Protein AF-A0A9E5NH93-F1 (afdb_monomer)

Foldseek 3Di:
DDDCLQDLVNLLVLLVVLLVLLVVLLVQCLVFPQCPDVVRVVVSVVSVVVNCVLSVQLVQLSVCVVVLDLVSLVSNLVSLVVLLVVLVCCVVPQPVPPTPPPNSVVSSVVSNVSSVSSNVSSVSNSVVHRPDD

Structure (mmCIF, N/CA/C/O backbone):
data_AF-A0A9E5NH93-F1
#
_entry.id   AF-A0A9E5NH93-F1
#
loop_
_atom_site.group_PDB
_atom_site.id
_atom_site.type_symbol
_atom_site.label_atom_id
_atom_site.label_alt_id
_atom_si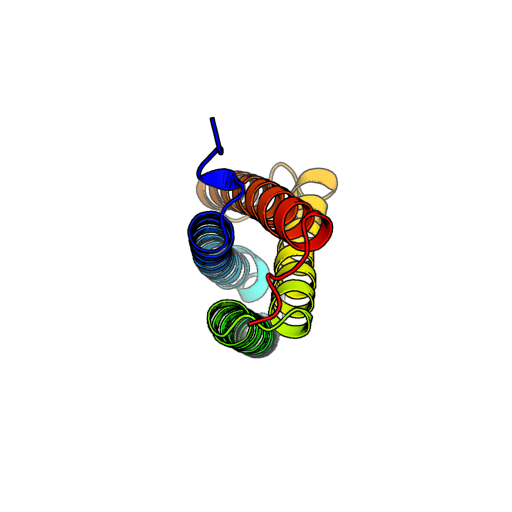te.label_comp_id
_atom_site.label_asym_id
_atom_site.label_entity_id
_atom_site.label_seq_id
_atom_site.pdbx_PDB_ins_code
_atom_site.Cartn_x
_atom_site.Cartn_y
_atom_site.Cartn_z
_atom_site.occupancy
_atom_site.B_iso_or_equiv
_atom_site.auth_seq_id
_atom_site.auth_comp_id
_atom_site.auth_asym_id
_atom_site.auth_atom_id
_atom_site.pdbx_PDB_model_num
ATOM 1 N N . MET A 1 1 ? -20.988 15.172 15.250 1.00 56.78 1 MET A N 1
ATOM 2 C CA . MET A 1 1 ? -21.315 14.083 14.298 1.00 56.78 1 MET A CA 1
ATOM 3 C C . MET A 1 1 ? -20.091 13.185 14.139 1.00 56.78 1 MET A C 1
ATOM 5 O O . MET A 1 1 ? -19.008 13.712 13.910 1.00 56.78 1 MET A O 1
ATOM 9 N N . ARG A 1 2 ? -20.198 11.860 14.329 1.00 67.44 2 ARG A N 1
ATOM 10 C CA . ARG A 1 2 ? -19.061 10.951 14.077 1.00 67.44 2 ARG A CA 1
ATOM 11 C C . ARG A 1 2 ? -18.882 10.808 12.563 1.00 67.44 2 ARG A C 1
ATOM 13 O O . ARG A 1 2 ? -19.756 10.271 11.899 1.00 67.44 2 ARG A O 1
ATOM 20 N N . LEU A 1 3 ? -17.760 11.288 12.030 1.00 83.44 3 LEU A N 1
ATOM 21 C CA . LEU A 1 3 ? -17.408 11.118 10.617 1.00 83.44 3 LEU A CA 1
ATOM 22 C C . LEU A 1 3 ? -17.222 9.623 10.312 1.00 83.44 3 LEU A C 1
ATOM 24 O O . LEU A 1 3 ? -16.455 8.957 11.013 1.00 83.44 3 LEU A O 1
ATOM 28 N N . TRP A 1 4 ? -17.873 9.100 9.269 1.00 89.31 4 TRP A N 1
ATOM 29 C CA . TRP A 1 4 ? -17.741 7.700 8.828 1.00 89.31 4 TRP A CA 1
ATOM 30 C C . TRP A 1 4 ? -16.275 7.286 8.609 1.00 89.31 4 TRP A C 1
ATOM 32 O O . TRP A 1 4 ? -15.872 6.204 9.036 1.00 89.31 4 TRP A O 1
ATOM 42 N N . PHE A 1 5 ? -15.451 8.208 8.098 1.00 83.88 5 PHE A N 1
ATOM 43 C CA . PHE A 1 5 ? -13.992 8.086 7.938 1.00 83.88 5 PHE A CA 1
ATOM 44 C C . PHE A 1 5 ? -13.231 7.685 9.204 1.00 83.88 5 PHE A C 1
ATOM 46 O O . PHE A 1 5 ? -12.115 7.185 9.140 1.00 83.88 5 PHE A O 1
ATOM 53 N N . SER A 1 6 ? -13.822 7.922 10.370 1.00 83.75 6 SER A N 1
ATOM 54 C CA . SER A 1 6 ? -13.206 7.644 11.663 1.00 83.75 6 SER A CA 1
ATOM 55 C C . SER A 1 6 ? -13.757 6.394 12.356 1.00 83.75 6 SER A C 1
ATOM 57 O O . SER A 1 6 ? -13.386 6.092 13.494 1.00 83.75 6 SER A O 1
ATOM 59 N N . SER A 1 7 ? -14.661 5.681 11.683 1.00 93.06 7 SER A N 1
ATOM 60 C CA . SER A 1 7 ? -15.174 4.381 12.105 1.00 93.06 7 SER A CA 1
ATOM 61 C C . SER A 1 7 ? -14.221 3.254 11.692 1.00 93.06 7 SER A C 1
ATOM 63 O O . SER A 1 7 ? -13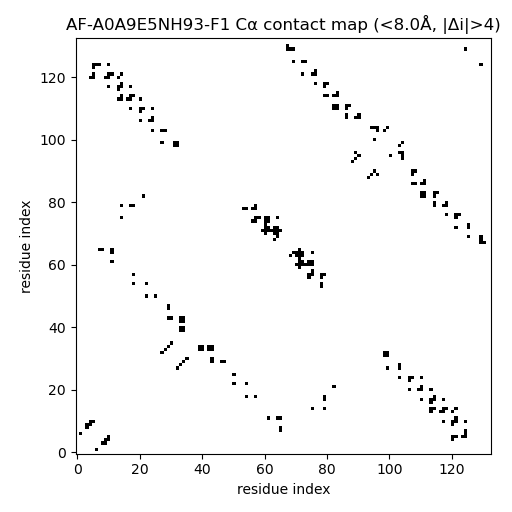.402 3.413 10.789 1.00 93.06 7 SER A O 1
ATOM 65 N N . LEU A 1 8 ? -14.340 2.090 12.341 1.00 92.50 8 LEU A N 1
ATOM 66 C CA . LEU A 1 8 ? -13.574 0.900 11.958 1.00 92.50 8 LEU A CA 1
ATOM 67 C C . LEU A 1 8 ? -13.903 0.460 10.523 1.00 92.50 8 LEU A C 1
ATOM 69 O O . LEU A 1 8 ? -12.996 0.183 9.749 1.00 92.50 8 LEU A O 1
ATOM 73 N N . GLN A 1 9 ? -15.190 0.447 10.168 1.00 94.69 9 GLN A N 1
ATOM 74 C CA . GLN A 1 9 ? -15.653 0.061 8.834 1.00 94.69 9 GLN A CA 1
ATOM 75 C C . GLN A 1 9 ? -15.115 1.005 7.756 1.00 94.69 9 GLN A C 1
ATOM 77 O O . GLN A 1 9 ? -14.646 0.535 6.727 1.00 94.69 9 GLN A O 1
ATOM 82 N N . GLY A 1 10 ? -15.112 2.318 8.015 1.00 94.62 10 GLY A N 1
ATOM 83 C CA . GLY A 1 10 ? -14.539 3.306 7.100 1.00 94.62 10 GLY A CA 1
ATOM 84 C C . GLY A 1 10 ? -13.034 3.124 6.902 1.00 94.62 10 GLY A C 1
ATOM 85 O O . GLY A 1 10 ? -12.565 3.114 5.769 1.00 94.62 10 GLY A O 1
ATOM 86 N N . ALA A 1 11 ? -12.281 2.904 7.986 1.00 94.88 11 ALA A N 1
ATOM 87 C CA . ALA A 1 11 ? -10.843 2.647 7.900 1.00 94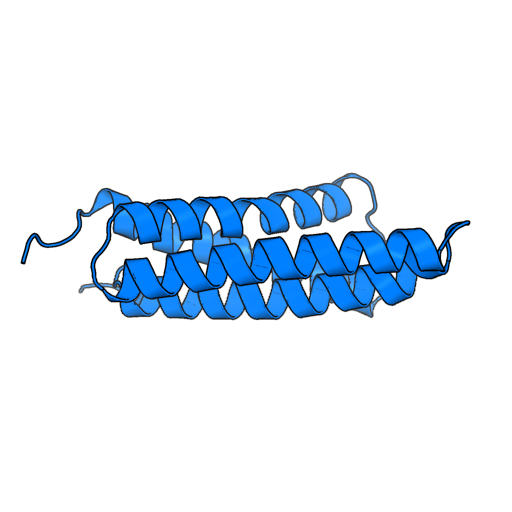.88 11 ALA A CA 1
ATOM 88 C C . ALA A 1 11 ? -10.524 1.361 7.116 1.00 94.88 11 ALA A C 1
ATOM 90 O O . ALA A 1 11 ? -9.632 1.370 6.271 1.00 94.88 11 ALA A O 1
ATOM 91 N N . ILE A 1 12 ? -11.276 0.279 7.352 1.00 95.62 12 ILE A N 1
ATOM 92 C CA . ILE A 1 12 ? -11.122 -0.980 6.609 1.00 95.62 12 ILE A CA 1
ATOM 93 C C . ILE A 1 12 ? -11.475 -0.775 5.135 1.00 95.62 12 ILE A C 1
ATOM 95 O O . ILE A 1 12 ? -10.682 -1.151 4.281 1.00 95.62 12 ILE A O 1
ATOM 99 N N . ALA A 1 13 ? -12.613 -0.146 4.827 1.00 97.00 13 ALA A N 1
ATOM 100 C CA . ALA A 1 13 ? -13.049 0.079 3.451 1.00 97.00 13 ALA A CA 1
ATOM 101 C C . ALA A 1 13 ? -12.016 0.883 2.649 1.00 97.00 13 ALA A C 1
ATOM 103 O O . ALA A 1 13 ? -11.623 0.467 1.565 1.00 97.00 13 ALA A O 1
ATOM 104 N N . LEU A 1 14 ? -11.509 1.986 3.208 1.00 97.06 14 LEU A N 1
ATOM 105 C CA . LEU A 1 14 ? -10.481 2.804 2.558 1.00 97.06 14 LEU A CA 1
ATOM 106 C C . LEU A 1 14 ? -9.166 2.042 2.374 1.00 97.06 14 LEU A C 1
ATOM 108 O O . LEU A 1 14 ? -8.522 2.176 1.338 1.00 97.06 14 LEU A O 1
ATOM 112 N N . SER A 1 15 ? -8.781 1.224 3.354 1.00 97.25 15 SER A N 1
ATOM 113 C CA . SER A 1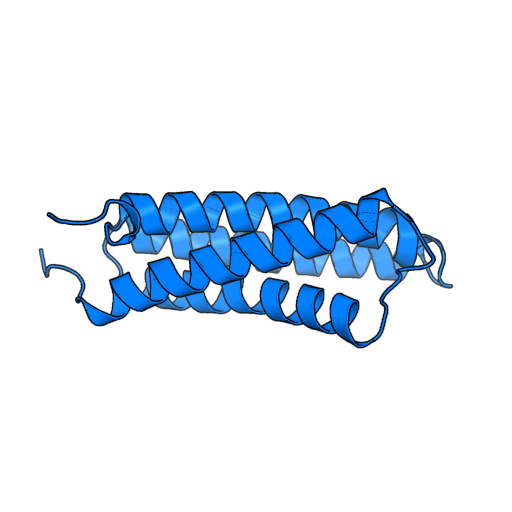 15 ? -7.575 0.401 3.265 1.00 97.25 15 SER A CA 1
ATOM 114 C C . SER A 1 15 ? -7.716 -0.724 2.230 1.00 97.25 15 SER A C 1
ATOM 116 O O . SER A 1 15 ? -6.767 -0.985 1.500 1.00 97.25 15 SER A O 1
ATOM 118 N N . VAL A 1 16 ? -8.905 -1.319 2.075 1.00 97.88 16 VAL A N 1
ATOM 119 C CA . VAL A 1 16 ? -9.203 -2.267 0.984 1.00 97.88 16 VAL A CA 1
ATOM 120 C C . VAL A 1 16 ? -9.122 -1.574 -0.377 1.00 97.88 16 VAL A C 1
ATOM 122 O O . VAL A 1 16 ? -8.502 -2.106 -1.292 1.00 97.88 16 VAL A O 1
ATOM 125 N N . THR A 1 17 ? -9.685 -0.372 -0.520 1.00 98.12 17 THR A N 1
ATOM 126 C CA . THR A 1 17 ? -9.584 0.396 -1.771 1.00 98.12 17 THR A CA 1
ATOM 127 C C . THR A 1 17 ? -8.128 0.737 -2.104 1.00 98.12 17 THR A C 1
ATOM 129 O O . THR A 1 17 ? -7.716 0.607 -3.256 1.00 98.12 17 THR A O 1
ATOM 132 N N . ALA A 1 18 ? -7.327 1.113 -1.102 1.00 98.12 18 ALA A N 1
ATOM 133 C CA . ALA A 1 18 ? -5.894 1.347 -1.270 1.00 98.12 18 ALA A CA 1
ATOM 134 C C . ALA A 1 18 ? -5.141 0.071 -1.683 1.00 98.12 18 ALA A C 1
ATOM 136 O O . ALA A 1 18 ? -4.323 0.126 -2.598 1.00 98.12 18 ALA A O 1
ATOM 137 N N . LEU A 1 19 ? -5.459 -1.079 -1.077 1.00 97.81 19 LEU A N 1
ATOM 138 C CA . LEU A 1 19 ? -4.894 -2.379 -1.450 1.00 97.81 19 LEU A CA 1
ATOM 139 C C . LEU A 1 19 ? -5.199 -2.728 -2.913 1.00 97.81 19 LEU A C 1
ATOM 141 O O . LEU A 1 19 ? -4.293 -3.106 -3.649 1.00 97.81 19 LEU A O 1
ATOM 145 N N . LEU A 1 20 ? -6.449 -2.572 -3.358 1.00 98.00 20 LEU A N 1
ATOM 146 C CA . LEU A 1 20 ? -6.831 -2.839 -4.751 1.00 98.00 20 LEU A CA 1
ATOM 147 C C . LEU A 1 20 ? -6.099 -1.914 -5.730 1.00 98.00 20 LEU A C 1
ATOM 149 O O . LEU A 1 20 ? -5.631 -2.366 -6.774 1.00 98.00 20 LEU A O 1
ATOM 153 N N . SER A 1 21 ? -5.951 -0.636 -5.373 1.00 98.06 21 SER A N 1
ATOM 154 C CA . SER A 1 21 ? -5.169 0.313 -6.168 1.00 98.06 21 SER A CA 1
ATOM 155 C C . SER A 1 21 ? -3.693 -0.077 -6.230 1.00 98.06 21 SER A C 1
ATOM 157 O O . SER A 1 21 ? -3.099 -0.024 -7.302 1.00 98.06 21 SER A O 1
ATOM 159 N N . PHE A 1 22 ? -3.108 -0.524 -5.114 1.00 97.56 22 PHE A N 1
ATOM 160 C CA . PHE A 1 22 ? -1.730 -1.015 -5.078 1.00 97.56 22 PHE A CA 1
ATOM 161 C C . PHE A 1 22 ? -1.532 -2.243 -5.970 1.00 97.56 22 PHE A C 1
ATOM 163 O O . PHE A 1 22 ? -0.554 -2.299 -6.707 1.00 97.56 22 PHE A O 1
ATOM 170 N N . VAL A 1 23 ? -2.466 -3.196 -5.952 1.00 97.00 23 VAL A N 1
ATOM 171 C CA . VAL A 1 23 ? -2.415 -4.362 -6.844 1.00 97.00 23 VAL A CA 1
ATOM 172 C C . VAL A 1 23 ? -2.426 -3.915 -8.309 1.00 97.00 23 VAL A C 1
ATOM 174 O O . VAL A 1 23 ? -1.595 -4.374 -9.088 1.00 97.00 23 VAL A O 1
ATOM 177 N N . ALA A 1 24 ? -3.302 -2.975 -8.681 1.00 96.62 24 ALA A N 1
ATOM 178 C CA . ALA A 1 24 ? -3.321 -2.415 -10.032 1.00 96.62 24 ALA A CA 1
ATOM 179 C C . ALA A 1 24 ? -1.997 -1.716 -10.392 1.00 96.62 24 ALA A C 1
ATOM 181 O O . ALA A 1 24 ? -1.459 -1.950 -11.471 1.00 96.62 24 ALA A O 1
ATOM 182 N N . TYR A 1 25 ? -1.449 -0.904 -9.484 1.00 96.00 25 TYR A N 1
ATOM 183 C CA . TYR A 1 25 ? -0.139 -0.268 -9.645 1.00 96.00 25 TYR A CA 1
ATOM 184 C C . TYR A 1 25 ? 0.970 -1.299 -9.886 1.00 96.00 25 TYR A C 1
ATOM 186 O O . TYR A 1 25 ? 1.688 -1.181 -10.875 1.00 96.00 25 TYR A O 1
ATOM 194 N N . ALA A 1 26 ? 1.063 -2.334 -9.050 1.00 95.44 26 ALA A N 1
ATOM 195 C CA . ALA A 1 26 ? 2.086 -3.367 -9.163 1.00 95.44 26 ALA A CA 1
ATOM 196 C C . ALA A 1 26 ? 2.010 -4.112 -10.505 1.00 95.44 26 ALA A C 1
ATOM 198 O O . ALA A 1 26 ? 3.025 -4.300 -11.166 1.00 95.44 26 ALA A O 1
ATOM 199 N N . PHE A 1 27 ? 0.805 -4.461 -10.973 1.00 94.44 27 PHE A N 1
ATOM 200 C CA . PHE A 1 27 ? 0.641 -5.066 -12.300 1.00 94.44 27 PHE A CA 1
ATOM 201 C C . PHE A 1 27 ? 1.154 -4.162 -13.427 1.00 94.44 27 PHE A C 1
ATOM 203 O O . PHE A 1 27 ? 1.788 -4.645 -14.367 1.00 94.44 27 PHE A O 1
ATOM 210 N N . LEU A 1 28 ? 0.893 -2.854 -13.347 1.00 94.31 28 LEU A N 1
ATOM 211 C CA . LEU A 1 28 ? 1.363 -1.910 -14.358 1.00 94.31 28 LEU A CA 1
ATOM 212 C C . LEU A 1 28 ? 2.878 -1.691 -14.279 1.00 94.31 28 LEU A C 1
ATOM 214 O O . LEU A 1 28 ? 3.509 -1.600 -15.326 1.00 94.31 28 LEU A O 1
ATOM 218 N N . VAL A 1 29 ? 3.473 -1.647 -13.084 1.00 92.81 29 VAL A N 1
ATOM 219 C CA . VAL A 1 29 ? 4.935 -1.572 -12.919 1.00 92.81 29 VAL A CA 1
ATOM 220 C C . VAL A 1 29 ? 5.603 -2.818 -13.489 1.00 92.81 29 VAL A C 1
ATOM 222 O O . VAL A 1 29 ? 6.528 -2.691 -14.291 1.00 92.81 29 VAL A O 1
ATOM 225 N N . SER A 1 30 ? 5.083 -4.006 -13.182 1.00 91.19 30 SER A N 1
ATOM 226 C CA . SER A 1 30 ? 5.589 -5.257 -13.745 1.00 91.19 30 SER A CA 1
ATOM 227 C C . SER A 1 30 ? 5.592 -5.223 -15.273 1.00 91.19 30 SER A C 1
ATOM 229 O O . SER A 1 30 ? 6.625 -5.426 -15.914 1.00 91.19 30 SER A O 1
ATOM 231 N N . ARG A 1 31 ? 4.445 -4.859 -15.860 1.00 90.31 31 ARG A N 1
ATOM 232 C CA . ARG A 1 31 ? 4.232 -4.858 -17.310 1.00 90.31 31 ARG A CA 1
ATOM 233 C C . ARG A 1 31 ? 5.012 -3.769 -18.044 1.00 90.31 31 ARG A C 1
ATOM 235 O O . ARG A 1 31 ? 5.544 -4.014 -19.124 1.00 90.31 31 ARG A O 1
ATOM 242 N N . TYR A 1 32 ? 5.012 -2.545 -17.527 1.00 90.44 32 TYR A N 1
ATOM 243 C CA . TYR A 1 32 ? 5.580 -1.400 -18.238 1.00 90.44 32 TYR A CA 1
ATOM 244 C C . TYR A 1 32 ? 7.030 -1.119 -17.861 1.00 90.44 32 TYR A C 1
ATOM 246 O O . TYR A 1 32 ? 7.748 -0.582 -18.693 1.00 90.44 32 TYR A O 1
ATOM 254 N N . VAL A 1 33 ? 7.478 -1.485 -16.661 1.00 87.38 33 VAL A N 1
ATOM 255 C CA . VAL A 1 33 ? 8.830 -1.173 -16.182 1.00 87.38 33 VAL A CA 1
ATOM 256 C C . VAL A 1 33 ? 9.685 -2.435 -16.130 1.00 87.38 33 VAL A C 1
ATOM 258 O O . VAL A 1 33 ? 10.696 -2.509 -16.824 1.00 87.38 33 VAL A O 1
ATOM 261 N N . LEU A 1 34 ? 9.292 -3.449 -15.354 1.00 86.94 34 LEU A N 1
ATOM 262 C CA . LEU A 1 34 ? 10.180 -4.587 -15.088 1.00 86.94 34 LEU A CA 1
ATOM 263 C C . LEU A 1 34 ? 10.372 -5.504 -16.292 1.00 86.94 34 LEU A C 1
ATOM 265 O O . LEU A 1 34 ? 11.501 -5.907 -16.555 1.00 86.94 34 LEU A O 1
ATOM 269 N N . GLU A 1 35 ? 9.322 -5.788 -17.064 1.00 86.06 35 GLU A N 1
ATOM 270 C CA . GLU A 1 35 ? 9.446 -6.586 -18.292 1.00 86.06 35 GLU A CA 1
ATOM 271 C C . GLU A 1 35 ? 10.371 -5.939 -19.338 1.00 86.06 35 GLU A C 1
ATOM 273 O O . GLU A 1 35 ? 10.935 -6.646 -20.173 1.00 86.06 35 GLU A O 1
ATOM 278 N N . GLN A 1 36 ? 10.557 -4.614 -19.291 1.00 82.25 36 GLN A N 1
ATOM 279 C CA . GLN A 1 36 ? 11.412 -3.883 -20.232 1.00 82.25 36 GLN A CA 1
ATOM 280 C C . GLN A 1 36 ? 12.888 -3.836 -19.808 1.00 82.25 36 GLN A C 1
ATOM 282 O O . GLN A 1 36 ? 13.761 -3.602 -20.644 1.00 82.25 36 GLN A O 1
ATOM 287 N N . LEU A 1 37 ? 13.189 -4.067 -18.528 1.00 79.56 37 LEU A N 1
ATOM 288 C CA . LEU A 1 37 ? 14.551 -4.054 -17.991 1.00 79.56 37 LEU A CA 1
ATOM 289 C C . LEU A 1 37 ? 15.161 -5.454 -18.086 1.00 79.56 37 LEU A C 1
ATOM 291 O O . LEU A 1 37 ? 14.545 -6.407 -17.653 1.00 79.56 37 LEU A O 1
ATOM 295 N N . THR A 1 38 ? 16.382 -5.644 -18.583 1.00 68.94 38 THR A N 1
ATOM 296 C CA . THR A 1 38 ? 17.072 -6.951 -18.480 1.00 68.94 38 THR A CA 1
ATOM 297 C C . THR A 1 38 ? 17.520 -7.213 -17.035 1.00 68.94 38 THR A C 1
ATOM 299 O O . THR A 1 38 ? 18.217 -6.351 -16.497 1.00 68.94 38 THR A O 1
ATOM 302 N N . PRO A 1 39 ? 17.217 -8.368 -16.393 1.00 71.19 39 PRO A N 1
ATOM 303 C CA . PRO A 1 39 ? 16.611 -9.610 -16.903 1.00 71.19 39 PRO A CA 1
ATOM 304 C C . PRO A 1 39 ? 15.092 -9.723 -16.612 1.00 71.19 39 PRO A C 1
ATOM 306 O O . PRO A 1 39 ? 14.669 -10.413 -15.681 1.00 71.19 39 PRO A O 1
ATOM 309 N N . GLY A 1 40 ? 14.255 -9.066 -17.414 1.00 79.31 40 GLY A N 1
ATOM 310 C CA . GLY A 1 40 ? 12.928 -8.583 -16.998 1.00 79.31 40 GLY A CA 1
ATOM 311 C C . GLY A 1 40 ? 11.949 -9.604 -16.454 1.00 79.31 40 GLY A C 1
ATOM 312 O O . GLY A 1 40 ? 11.251 -9.330 -15.482 1.00 79.31 40 GLY A O 1
ATOM 313 N N . MET A 1 41 ? 11.956 -10.825 -16.988 1.00 80.75 41 MET A N 1
ATOM 314 C CA . MET A 1 41 ? 11.057 -11.881 -16.517 1.00 80.75 41 MET A CA 1
ATOM 315 C C . MET A 1 41 ? 11.388 -12.352 -15.091 1.00 80.75 41 MET A C 1
ATOM 317 O O . MET A 1 41 ? 10.486 -12.668 -14.314 1.00 80.75 41 MET A O 1
ATOM 321 N N . VAL A 1 42 ? 12.674 -12.367 -14.719 1.00 85.94 42 VAL A N 1
ATOM 322 C CA . VAL A 1 42 ? 13.105 -12.729 -13.360 1.00 85.94 42 VAL A CA 1
ATOM 323 C C . VAL A 1 42 ? 12.706 -11.628 -12.381 1.00 85.94 42 VAL A C 1
ATOM 325 O O . VAL A 1 42 ? 12.150 -11.926 -11.326 1.00 85.94 42 VAL A O 1
ATOM 328 N N . ALA A 1 43 ? 12.921 -10.361 -12.753 1.00 84.94 43 ALA A N 1
ATOM 329 C CA . ALA A 1 43 ? 12.531 -9.215 -11.935 1.00 84.94 43 ALA A CA 1
ATOM 330 C C . ALA A 1 43 ? 11.010 -9.174 -11.697 1.00 84.94 43 ALA A C 1
ATOM 332 O O . ALA A 1 43 ? 10.582 -9.077 -10.548 1.00 84.94 43 ALA A O 1
ATOM 333 N N . ALA A 1 44 ? 10.204 -9.352 -12.749 1.00 84.56 44 ALA A N 1
ATOM 334 C CA . ALA A 1 44 ? 8.742 -9.410 -12.663 1.00 84.56 44 ALA A CA 1
ATOM 335 C C . ALA A 1 44 ? 8.240 -10.577 -11.788 1.00 84.56 44 ALA A C 1
ATOM 337 O O . ALA A 1 44 ? 7.298 -10.432 -11.003 1.00 84.56 44 ALA A O 1
ATOM 338 N N . SER A 1 45 ? 8.901 -11.738 -11.860 1.00 87.56 45 SER A N 1
ATOM 339 C CA . SER A 1 45 ? 8.553 -12.899 -11.028 1.00 87.56 45 SER A CA 1
ATOM 340 C C . SER A 1 45 ? 8.827 -12.640 -9.542 1.00 87.56 45 SER A C 1
ATOM 342 O O . SER A 1 45 ? 7.991 -12.947 -8.692 1.00 87.56 45 SER A O 1
ATOM 344 N N . VAL A 1 46 ? 9.981 -12.045 -9.220 1.00 90.94 46 VAL A N 1
ATOM 345 C CA . VAL A 1 46 ? 10.341 -11.681 -7.841 1.00 90.94 46 VAL A CA 1
ATOM 346 C C . VAL A 1 46 ? 9.400 -10.606 -7.299 1.00 90.94 46 VAL A C 1
ATOM 348 O O . VAL A 1 46 ? 8.908 -10.740 -6.180 1.00 90.94 46 VAL A O 1
ATOM 351 N N . GLU A 1 47 ? 9.095 -9.579 -8.094 1.00 91.44 47 GLU A N 1
ATOM 352 C CA . GLU A 1 47 ? 8.120 -8.547 -7.731 1.00 91.44 47 GLU A CA 1
ATOM 353 C C . GLU A 1 47 ? 6.757 -9.165 -7.411 1.00 91.44 47 GLU A C 1
ATOM 355 O O . GLU A 1 47 ? 6.183 -8.869 -6.366 1.00 91.44 47 GLU A O 1
ATOM 360 N N . THR A 1 48 ? 6.267 -10.080 -8.250 1.00 90.94 48 THR A N 1
ATOM 361 C CA . THR A 1 48 ? 4.979 -10.749 -8.028 1.00 90.94 48 THR A CA 1
ATOM 362 C C . THR A 1 48 ? 4.942 -11.458 -6.671 1.00 90.94 48 THR A C 1
ATOM 364 O O . THR A 1 48 ? 3.964 -11.327 -5.934 1.00 90.94 48 THR A O 1
ATOM 367 N N . LEU A 1 49 ? 6.014 -12.162 -6.289 1.00 94.69 49 LEU A N 1
ATOM 368 C CA . LEU A 1 49 ? 6.109 -12.811 -4.975 1.00 94.69 49 LEU A CA 1
ATOM 369 C C . LEU A 1 49 ? 6.074 -11.794 -3.825 1.00 94.69 49 LEU A C 1
ATOM 371 O O . LEU A 1 49 ? 5.388 -12.017 -2.825 1.00 94.69 49 LEU A O 1
ATOM 375 N N . VAL A 1 50 ? 6.771 -10.665 -3.976 1.00 94.00 50 VAL A N 1
ATOM 376 C CA . VAL A 1 50 ? 6.765 -9.572 -2.992 1.00 94.00 50 VAL A CA 1
ATOM 377 C C . VAL A 1 50 ? 5.369 -8.958 -2.869 1.00 94.00 50 VAL A C 1
ATOM 379 O O . VAL A 1 50 ? 4.875 -8.773 -1.757 1.00 94.00 50 VAL A O 1
ATOM 382 N N . VAL A 1 51 ? 4.693 -8.700 -3.988 1.00 94.31 51 VAL A N 1
ATOM 383 C CA . VAL A 1 51 ? 3.335 -8.142 -4.026 1.00 94.31 51 VAL A CA 1
ATOM 384 C C . VAL A 1 51 ? 2.342 -9.091 -3.363 1.00 94.31 51 VAL A C 1
ATOM 386 O O . VAL A 1 51 ? 1.536 -8.644 -2.550 1.00 94.31 51 VAL A O 1
ATOM 389 N N . VAL A 1 52 ? 2.428 -10.396 -3.634 1.00 96.25 52 VAL A N 1
ATOM 390 C CA . VAL A 1 52 ? 1.590 -11.414 -2.981 1.00 96.25 52 VAL A CA 1
ATOM 391 C C . VAL A 1 52 ? 1.837 -11.442 -1.472 1.00 96.25 52 VAL A C 1
ATOM 393 O O . VAL A 1 52 ? 0.877 -11.478 -0.701 1.00 96.25 52 VAL A O 1
ATOM 396 N N . ALA A 1 53 ? 3.095 -11.369 -1.029 1.00 96.38 53 ALA A N 1
ATOM 397 C CA . ALA A 1 53 ? 3.428 -11.327 0.393 1.00 96.38 53 ALA A CA 1
ATOM 398 C C . ALA A 1 53 ? 2.875 -10.064 1.080 1.00 96.38 53 ALA A C 1
ATOM 400 O O . ALA A 1 53 ? 2.266 -10.161 2.149 1.00 96.38 53 ALA A O 1
ATOM 401 N N . ILE A 1 54 ? 3.023 -8.892 0.451 1.00 95.88 54 ILE A N 1
ATOM 402 C CA . ILE A 1 54 ? 2.489 -7.619 0.955 1.00 95.88 54 ILE A CA 1
ATOM 403 C C . ILE A 1 54 ? 0.959 -7.664 0.998 1.00 95.88 54 ILE A C 1
ATOM 405 O O . ILE A 1 54 ? 0.372 -7.377 2.038 1.00 95.88 54 ILE A O 1
ATOM 409 N N . ALA A 1 55 ? 0.302 -8.065 -0.092 1.00 96.25 55 ALA A N 1
ATOM 410 C CA . ALA A 1 55 ? -1.154 -8.143 -0.173 1.00 96.25 55 ALA A CA 1
ATOM 411 C C . ALA A 1 55 ? -1.734 -9.157 0.827 1.00 96.25 55 ALA A C 1
ATOM 413 O O . ALA A 1 55 ? -2.745 -8.880 1.479 1.00 96.25 55 ALA A O 1
ATOM 414 N N . GLY A 1 56 ? -1.076 -10.306 1.003 1.00 97.19 56 GLY A N 1
ATOM 415 C CA . GLY A 1 56 ? -1.447 -11.318 1.990 1.00 97.19 56 GLY A CA 1
ATOM 416 C C . GLY A 1 56 ? -1.313 -10.808 3.426 1.00 97.19 56 GLY A C 1
ATOM 417 O O . GLY A 1 56 ? -2.264 -10.907 4.205 1.00 97.19 56 GLY A O 1
ATOM 418 N N . GLY A 1 57 ? -0.175 -10.194 3.766 1.00 96.62 57 GLY A N 1
ATOM 419 C CA . GLY A 1 57 ? 0.057 -9.586 5.081 1.00 96.62 57 GLY A CA 1
ATOM 420 C C . GLY A 1 57 ? -0.925 -8.454 5.390 1.00 96.62 57 GLY A C 1
ATOM 421 O O . GLY A 1 57 ? -1.473 -8.374 6.493 1.00 96.62 57 GLY A O 1
ATOM 422 N N . TRP A 1 58 ? -1.230 -7.630 4.389 1.00 97.81 58 TRP A N 1
ATOM 423 C CA . TRP A 1 58 ? -2.221 -6.566 4.493 1.00 97.81 58 TRP A CA 1
ATOM 424 C C . TRP A 1 58 ? -3.626 -7.129 4.736 1.00 97.81 58 TRP A C 1
ATOM 426 O O . TRP A 1 58 ? -4.305 -6.714 5.677 1.00 97.81 58 TRP A O 1
ATOM 436 N N . THR A 1 59 ? -4.043 -8.127 3.953 1.00 97.56 59 THR A N 1
ATOM 437 C CA . THR A 1 59 ? -5.347 -8.795 4.103 1.00 97.56 59 THR A CA 1
ATOM 438 C C . THR A 1 59 ? -5.487 -9.429 5.485 1.00 97.56 59 THR A C 1
ATOM 440 O O . THR A 1 59 ? -6.512 -9.259 6.146 1.00 97.56 59 THR A O 1
ATOM 443 N N . TRP A 1 60 ? -4.439 -10.097 5.974 1.00 97.88 60 TRP A N 1
ATOM 444 C CA . TRP A 1 60 ? -4.404 -10.632 7.334 1.00 97.88 60 TRP A CA 1
ATOM 445 C C . TRP A 1 60 ? -4.570 -9.530 8.391 1.00 97.88 60 TRP A C 1
ATOM 447 O O . TRP A 1 60 ? -5.393 -9.669 9.300 1.00 97.88 60 TRP A O 1
ATOM 457 N N . GLY A 1 61 ? -3.859 -8.406 8.241 1.00 96.94 61 GLY A N 1
ATOM 458 C CA . GLY A 1 61 ? -3.987 -7.245 9.124 1.00 96.94 61 GLY A CA 1
ATOM 459 C C . GLY A 1 61 ? -5.412 -6.687 9.157 1.00 96.94 61 GLY A C 1
ATOM 460 O O . GLY A 1 61 ? -5.952 -6.422 10.233 1.00 96.94 61 GLY A O 1
ATOM 461 N N . LEU A 1 62 ? -6.066 -6.592 7.995 1.00 96.75 62 LEU A N 1
ATOM 462 C CA . LEU A 1 62 ? -7.457 -6.145 7.875 1.00 96.75 62 LEU A CA 1
ATOM 463 C C . LEU A 1 62 ? -8.445 -7.112 8.535 1.00 96.75 62 LEU A C 1
ATOM 465 O O . LEU A 1 62 ? -9.337 -6.667 9.256 1.00 96.75 62 LEU A O 1
ATOM 469 N N . LEU A 1 63 ? -8.269 -8.423 8.355 1.00 97.25 63 LEU A N 1
ATOM 470 C CA . LEU A 1 63 ? -9.100 -9.439 9.008 1.00 97.25 63 LEU A CA 1
ATOM 471 C C . LEU A 1 63 ? -8.935 -9.413 10.533 1.00 97.25 63 LEU A C 1
ATOM 473 O O . LEU A 1 63 ? -9.921 -9.485 11.268 1.00 97.2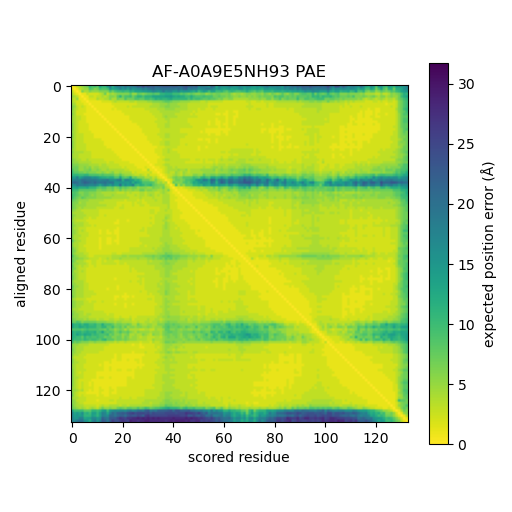5 63 LEU A O 1
ATOM 477 N N . ALA A 1 64 ? -7.704 -9.265 11.025 1.00 96.31 64 ALA A N 1
ATOM 478 C CA . ALA A 1 64 ? -7.441 -9.106 12.450 1.00 96.31 64 ALA A CA 1
ATOM 479 C C . ALA A 1 64 ? -8.073 -7.811 12.995 1.00 96.31 64 ALA A C 1
ATOM 481 O O . ALA A 1 64 ? -8.711 -7.831 14.051 1.00 96.31 64 ALA A O 1
ATOM 482 N N . ALA A 1 65 ? -7.966 -6.699 12.262 1.00 94.69 65 ALA A N 1
ATOM 483 C CA . ALA A 1 65 ? -8.596 -5.428 12.617 1.00 94.69 65 ALA A CA 1
ATOM 484 C C . ALA A 1 65 ? -10.130 -5.526 12.655 1.00 94.69 65 ALA A C 1
ATOM 486 O O . ALA A 1 65 ? -10.755 -4.972 13.560 1.00 94.69 65 ALA A O 1
ATOM 487 N N . ALA A 1 66 ? -10.739 -6.264 11.720 1.00 95.00 66 ALA A N 1
ATOM 488 C CA . ALA A 1 66 ? -12.181 -6.510 11.683 1.00 95.00 66 ALA A CA 1
ATOM 489 C C . ALA A 1 66 ? -12.681 -7.262 12.929 1.00 95.00 66 ALA A C 1
ATOM 491 O O . ALA A 1 66 ? -13.795 -7.021 13.385 1.00 95.00 66 ALA A O 1
ATOM 492 N N . ARG A 1 67 ? -11.832 -8.106 13.532 1.00 94.38 67 ARG A N 1
ATOM 493 C CA . ARG A 1 67 ? -12.088 -8.786 14.816 1.00 94.38 67 ARG A CA 1
ATOM 494 C C . ARG A 1 67 ? -11.806 -7.908 16.044 1.00 94.38 67 ARG A C 1
ATOM 496 O O . ARG A 1 67 ? -11.782 -8.407 17.161 1.00 94.38 67 ARG A O 1
ATOM 503 N N . GLY A 1 68 ? -11.552 -6.613 15.853 1.00 89.75 68 GLY A N 1
ATOM 504 C CA . GLY A 1 68 ? -11.252 -5.672 16.932 1.00 89.75 68 GLY A CA 1
ATOM 505 C C . GLY A 1 68 ? -9.794 -5.682 17.396 1.00 89.75 68 GLY A C 1
ATOM 506 O O . GLY A 1 68 ? -9.470 -5.001 18.367 1.00 89.75 68 GLY A O 1
ATOM 507 N N . SER A 1 69 ? -8.892 -6.399 16.714 1.00 93.19 69 SER A N 1
ATOM 508 C CA . SER A 1 69 ? -7.486 -6.441 17.116 1.00 93.19 69 SER A CA 1
ATOM 509 C C . SER A 1 69 ? -6.762 -5.129 16.813 1.00 93.19 69 SER A C 1
ATOM 511 O O . SER A 1 69 ? -6.644 -4.703 15.658 1.00 93.19 69 SER A O 1
ATOM 513 N N . ARG A 1 70 ? -6.180 -4.521 17.854 1.00 93.75 70 ARG A N 1
ATOM 514 C CA . ARG A 1 70 ? -5.295 -3.358 17.711 1.00 93.75 70 ARG A CA 1
ATOM 515 C C . ARG A 1 70 ? -4.027 -3.697 16.926 1.00 93.75 70 ARG A C 1
ATOM 517 O O . ARG A 1 70 ? -3.590 -2.873 16.128 1.00 93.75 70 ARG A O 1
ATOM 524 N N . SER A 1 71 ? -3.456 -4.891 17.112 1.00 94.88 71 SER A N 1
ATOM 525 C CA . SER A 1 71 ? -2.282 -5.319 16.339 1.00 94.88 71 SER A CA 1
ATOM 526 C C . SER A 1 71 ? -2.615 -5.489 14.855 1.00 94.88 71 SER A C 1
ATOM 528 O O . SER A 1 71 ? -1.791 -5.147 14.014 1.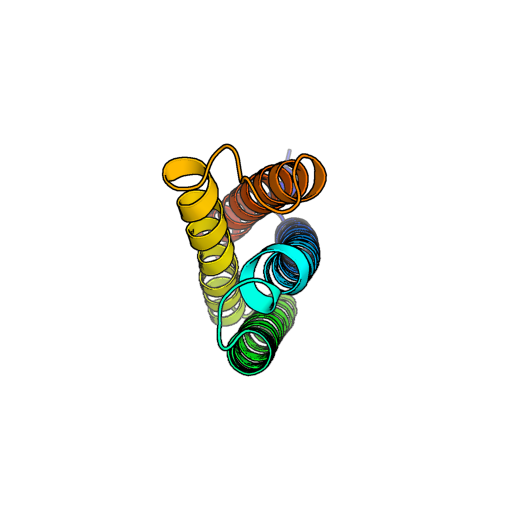00 94.88 71 SER A O 1
ATOM 530 N N . GLY A 1 72 ? -3.848 -5.893 14.529 1.00 95.50 72 GLY A N 1
ATOM 531 C CA . GLY A 1 72 ? -4.350 -5.924 13.153 1.00 95.50 72 GLY A CA 1
ATOM 532 C C . GLY A 1 72 ? -4.376 -4.541 12.499 1.00 95.50 72 GLY A C 1
ATOM 533 O O . GLY A 1 72 ? -3.909 -4.377 11.377 1.00 95.50 72 GLY A O 1
ATOM 534 N N . LEU A 1 73 ? -4.839 -3.515 13.225 1.00 94.75 73 LEU A N 1
ATOM 535 C CA . LEU A 1 73 ? -4.813 -2.128 12.737 1.00 94.75 73 LEU A CA 1
ATOM 536 C C . LEU A 1 73 ? -3.384 -1.601 12.533 1.00 94.75 73 LEU A C 1
ATOM 538 O O . LEU A 1 73 ? -3.138 -0.880 11.571 1.00 94.75 73 LEU A O 1
ATOM 542 N N . ILE A 1 74 ? -2.446 -1.959 13.416 1.00 96.50 74 ILE A N 1
ATOM 543 C CA . ILE A 1 74 ? -1.027 -1.596 13.265 1.00 96.50 74 ILE A CA 1
ATOM 544 C C . ILE A 1 74 ? -0.433 -2.280 12.029 1.00 96.50 74 ILE A C 1
ATOM 546 O O . ILE A 1 74 ? 0.234 -1.621 11.236 1.00 96.50 74 ILE A O 1
ATOM 550 N N . ALA A 1 75 ? -0.714 -3.570 11.829 1.00 96.56 75 ALA A N 1
ATOM 551 C CA . ALA A 1 75 ? -0.281 -4.294 10.640 1.00 96.56 75 ALA A CA 1
ATOM 552 C C . ALA A 1 75 ? -0.862 -3.666 9.363 1.00 96.56 75 ALA A C 1
ATOM 554 O O . ALA A 1 75 ? -0.114 -3.375 8.435 1.00 96.56 75 ALA A O 1
ATOM 555 N N . ALA A 1 76 ? -2.167 -3.372 9.334 1.00 96.12 76 ALA A N 1
ATOM 556 C CA . ALA A 1 76 ? -2.806 -2.707 8.199 1.00 96.12 76 ALA A CA 1
ATOM 557 C C . ALA A 1 76 ? -2.167 -1.342 7.900 1.00 96.12 76 ALA A C 1
ATOM 559 O O . ALA A 1 76 ? -1.921 -1.028 6.739 1.00 96.12 76 ALA A O 1
ATOM 560 N N . LEU A 1 77 ? -1.836 -0.554 8.931 1.00 96.81 77 LEU A N 1
ATOM 561 C CA . LEU A 1 77 ? -1.116 0.709 8.764 1.00 96.81 77 LEU A CA 1
ATOM 562 C C . LEU A 1 77 ? 0.266 0.498 8.134 1.00 96.81 77 LEU A C 1
ATOM 564 O O . LEU A 1 77 ? 0.600 1.181 7.170 1.00 96.81 77 LEU A O 1
ATOM 568 N N . ALA A 1 78 ? 1.049 -0.448 8.657 1.00 97.06 78 ALA A N 1
ATOM 569 C CA . ALA A 1 78 ? 2.393 -0.737 8.164 1.00 97.06 78 ALA A CA 1
ATOM 570 C C . ALA A 1 78 ? 2.372 -1.186 6.694 1.00 97.06 78 ALA A C 1
ATOM 572 O O . ALA A 1 78 ? 3.121 -0.653 5.878 1.00 97.06 78 ALA A O 1
ATOM 573 N N . PHE A 1 79 ? 1.464 -2.098 6.334 1.00 97.00 79 PHE A N 1
ATOM 574 C CA . PHE A 1 79 ? 1.324 -2.566 4.955 1.00 97.00 79 PHE A CA 1
ATOM 575 C C . PHE A 1 79 ? 0.729 -1.515 4.010 1.00 97.00 79 PHE A C 1
ATOM 577 O O . PHE A 1 79 ? 1.072 -1.532 2.835 1.00 97.00 79 PHE A O 1
ATOM 584 N N . THR A 1 80 ? -0.077 -0.566 4.503 1.00 97.06 80 THR A N 1
ATOM 585 C CA . THR A 1 80 ? -0.533 0.591 3.703 1.00 97.06 80 THR A CA 1
ATOM 586 C C . THR A 1 80 ? 0.595 1.609 3.476 1.00 97.06 80 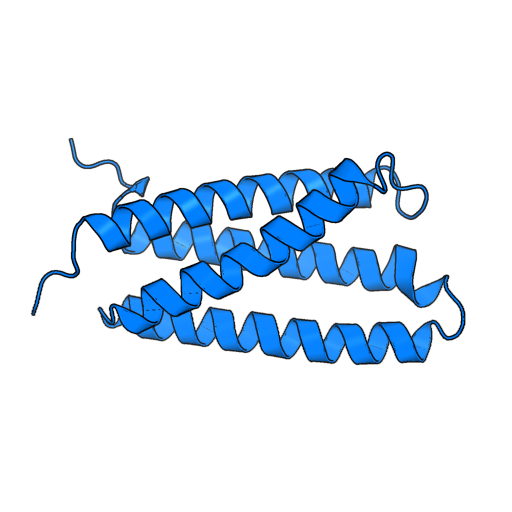THR A C 1
ATOM 588 O O . THR A 1 80 ? 0.603 2.317 2.472 1.00 97.06 80 THR A O 1
ATOM 591 N N . LEU A 1 81 ? 1.565 1.705 4.391 1.00 97.50 81 LEU A N 1
ATOM 592 C CA . LEU A 1 81 ? 2.673 2.658 4.278 1.00 97.50 81 LEU A CA 1
ATOM 593 C C . LEU A 1 81 ? 3.655 2.285 3.159 1.00 97.50 81 LEU A C 1
ATOM 595 O O . LEU A 1 81 ? 4.132 3.169 2.455 1.00 97.50 81 LEU A O 1
ATOM 599 N N . LEU A 1 82 ? 3.927 0.993 2.963 1.00 96.06 82 LEU A N 1
ATOM 600 C CA . LEU A 1 82 ? 4.825 0.503 1.909 1.00 96.06 82 LEU A CA 1
ATOM 601 C C . LEU A 1 82 ? 4.465 1.019 0.498 1.00 96.06 82 LEU A C 1
ATOM 603 O O . LEU A 1 82 ? 5.306 1.677 -0.114 1.00 96.06 82 LEU A O 1
ATOM 607 N N . PRO A 1 83 ? 3.242 0.814 -0.029 1.00 96.00 83 PRO A N 1
ATOM 608 C CA . PRO A 1 83 ? 2.867 1.315 -1.349 1.00 96.00 83 PRO A CA 1
ATOM 609 C C . PRO A 1 83 ? 2.811 2.842 -1.417 1.00 96.00 83 PRO A C 1
ATOM 611 O O . PRO A 1 83 ? 3.094 3.405 -2.473 1.00 96.00 83 PRO A O 1
ATOM 614 N N . ALA A 1 84 ? 2.505 3.531 -0.311 1.00 97.81 84 ALA A N 1
ATOM 61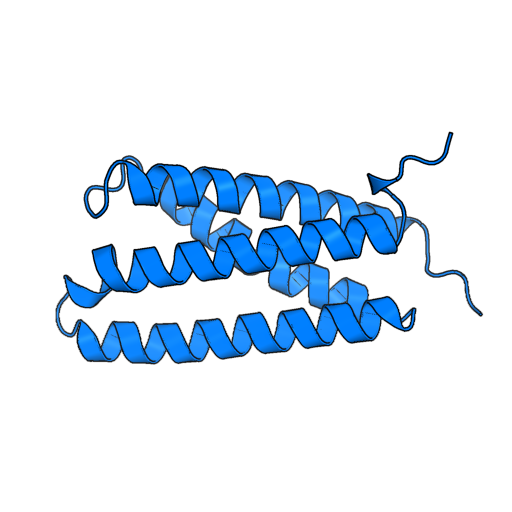5 C CA . ALA A 1 84 ? 2.601 4.988 -0.260 1.00 97.81 84 ALA A CA 1
ATOM 616 C C . ALA A 1 84 ? 4.046 5.453 -0.495 1.00 97.81 84 ALA A C 1
ATOM 618 O O . ALA A 1 84 ? 4.268 6.411 -1.226 1.00 97.81 84 ALA A O 1
ATOM 619 N N . LEU A 1 85 ? 5.031 4.758 0.084 1.00 97.31 85 LEU A N 1
ATOM 620 C CA . LEU A 1 85 ? 6.448 5.065 -0.109 1.00 97.31 85 LEU A CA 1
ATOM 621 C C . LEU A 1 85 ? 6.936 4.709 -1.518 1.00 97.31 85 LEU A C 1
ATOM 623 O O . LEU A 1 85 ? 7.669 5.500 -2.102 1.00 97.31 85 LEU A O 1
ATOM 627 N N . PHE A 1 86 ? 6.512 3.574 -2.084 1.00 94.56 86 PHE A N 1
ATOM 628 C CA . PHE A 1 86 ? 6.866 3.203 -3.462 1.00 94.56 86 PHE A CA 1
ATOM 629 C C . PHE A 1 86 ? 6.309 4.200 -4.480 1.00 94.56 86 PHE A C 1
ATOM 631 O O . PHE A 1 86 ? 7.044 4.723 -5.312 1.00 94.56 86 PHE A O 1
ATOM 638 N N . THR A 1 87 ? 5.028 4.547 -4.356 1.00 96.25 87 THR A N 1
ATOM 639 C CA . THR A 1 87 ? 4.408 5.536 -5.246 1.00 96.25 87 THR A CA 1
ATOM 640 C C . THR A 1 87 ? 4.977 6.937 -5.037 1.00 96.25 87 THR A C 1
ATOM 642 O O . THR A 1 87 ? 5.156 7.663 -6.008 1.00 96.25 87 THR A O 1
ATOM 645 N N . LEU A 1 88 ? 5.340 7.318 -3.807 1.00 97.00 88 LEU A N 1
ATOM 646 C CA . LEU A 1 88 ? 6.041 8.578 -3.552 1.00 97.00 88 LEU A CA 1
ATOM 647 C C . LEU A 1 88 ? 7.429 8.601 -4.202 1.00 97.00 88 LEU A C 1
ATOM 649 O O . LEU A 1 88 ? 7.806 9.614 -4.784 1.00 97.00 88 LEU A O 1
ATOM 653 N N . TYR A 1 89 ? 8.176 7.498 -4.120 1.00 95.25 89 TYR A N 1
ATOM 654 C CA . TYR A 1 89 ? 9.464 7.358 -4.792 1.00 95.25 89 TYR A CA 1
ATOM 655 C C . TYR A 1 89 ? 9.314 7.566 -6.305 1.00 95.25 89 TYR A C 1
ATOM 657 O O . TYR A 1 89 ? 10.025 8.391 -6.878 1.00 95.25 89 TYR A O 1
ATOM 665 N N . ASP A 1 90 ? 8.328 6.924 -6.934 1.00 93.38 90 ASP A N 1
ATOM 666 C CA . ASP A 1 90 ? 8.072 7.104 -8.366 1.00 93.38 90 ASP A CA 1
ATOM 667 C C . ASP A 1 90 ? 7.671 8.538 -8.725 1.00 93.38 90 ASP A C 1
ATOM 669 O O . ASP A 1 90 ? 8.137 9.080 -9.725 1.00 93.38 90 ASP A O 1
ATOM 673 N N . LEU A 1 91 ? 6.855 9.194 -7.897 1.00 94.12 91 LEU A N 1
ATOM 674 C CA . LEU A 1 91 ? 6.463 10.587 -8.125 1.00 94.12 91 LEU A CA 1
ATOM 675 C C . LEU A 1 91 ? 7.637 11.563 -8.007 1.00 94.12 91 LEU A C 1
ATOM 677 O O . LEU A 1 91 ? 7.675 12.549 -8.738 1.00 94.12 91 LEU A O 1
ATOM 681 N N . VAL A 1 92 ? 8.572 11.317 -7.088 1.00 95.69 92 VAL A N 1
ATOM 682 C CA . VAL A 1 92 ? 9.701 12.223 -6.832 1.00 95.69 92 VAL A CA 1
ATOM 683 C C . VAL A 1 92 ? 10.833 12.010 -7.832 1.00 95.69 92 VAL A C 1
ATOM 685 O O . VAL A 1 92 ? 11.412 12.985 -8.307 1.00 95.69 92 VAL A O 1
ATOM 688 N N . PHE A 1 93 ? 11.160 10.757 -8.148 1.00 92.88 93 PHE A N 1
ATOM 689 C CA . PHE A 1 93 ? 12.364 10.424 -8.913 1.00 92.88 93 PHE A CA 1
ATOM 690 C C . PHE A 1 93 ? 12.082 10.003 -10.354 1.00 92.88 93 PHE A C 1
ATOM 692 O O . PHE A 1 93 ? 12.945 10.187 -11.208 1.00 92.88 93 PHE A O 1
ATOM 699 N N . ASN A 1 94 ? 10.886 9.479 -10.637 1.00 87.75 94 ASN A N 1
ATOM 700 C CA . ASN A 1 94 ? 10.543 8.912 -11.939 1.00 87.75 94 ASN A CA 1
ATOM 701 C C . ASN A 1 94 ? 9.458 9.704 -12.679 1.00 87.75 94 ASN A C 1
ATOM 703 O O . ASN A 1 94 ? 9.023 9.252 -13.727 1.00 87.75 94 ASN A O 1
ATOM 707 N N . SER A 1 95 ? 9.002 10.861 -12.182 1.00 87.75 95 SER A N 1
ATOM 708 C CA . SER A 1 95 ? 7.941 11.646 -12.830 1.00 87.75 95 SER A CA 1
ATOM 709 C C . SER A 1 95 ? 8.500 12.670 -13.837 1.00 87.75 95 SER A C 1
ATOM 711 O O . SER A 1 95 ? 9.307 13.513 -13.443 1.00 87.75 95 SER A O 1
ATOM 713 N N . PRO A 1 96 ? 8.022 12.701 -15.100 1.00 85.31 96 PRO A N 1
ATOM 714 C CA . PRO A 1 96 ? 6.994 11.829 -15.678 1.00 85.31 96 PRO A CA 1
ATOM 715 C C . PRO A 1 96 ? 7.529 10.425 -15.982 1.00 85.31 96 PRO A C 1
ATOM 717 O O . PRO A 1 96 ? 8.614 10.291 -16.547 1.00 85.31 96 PRO A O 1
ATOM 720 N N . ILE A 1 97 ? 6.744 9.389 -15.656 1.00 85.56 97 ILE A N 1
ATOM 721 C CA . ILE A 1 97 ? 7.178 7.996 -15.836 1.00 85.56 97 ILE A CA 1
ATOM 722 C C . ILE A 1 97 ? 7.220 7.681 -17.338 1.00 85.56 97 ILE A C 1
ATOM 724 O O . ILE A 1 97 ? 6.162 7.676 -17.974 1.00 85.56 97 ILE A O 1
ATOM 728 N N . PRO A 1 98 ? 8.409 7.429 -17.929 1.00 82.50 98 PRO A N 1
ATOM 729 C CA . PRO A 1 98 ? 8.552 7.322 -19.381 1.00 82.50 98 PRO A CA 1
ATOM 730 C C . PRO A 1 98 ? 7.856 6.076 -19.936 1.00 82.50 98 PRO A C 1
ATOM 732 O O . PRO A 1 98 ? 7.313 6.099 -21.040 1.00 82.50 98 PRO A O 1
ATOM 735 N N . PHE A 1 99 ? 7.826 4.996 -19.156 1.00 84.94 99 PHE A N 1
ATOM 736 C CA . PHE A 1 99 ? 7.178 3.748 -19.531 1.00 84.94 99 PHE A CA 1
ATOM 737 C C . PHE A 1 99 ? 5.742 3.699 -19.000 1.00 84.94 99 PHE A C 1
ATOM 739 O O . PHE A 1 99 ? 5.493 3.943 -17.825 1.00 84.94 99 PHE A O 1
ATOM 746 N N . GLY A 1 100 ? 4.770 3.385 -19.860 1.00 82.19 100 GLY A N 1
ATOM 747 C CA . GLY A 1 100 ? 3.361 3.293 -19.453 1.00 82.19 100 GLY A CA 1
ATOM 748 C C . GLY A 1 100 ? 2.646 4.640 -19.289 1.00 82.19 100 GLY A C 1
ATOM 749 O O . GLY A 1 100 ? 1.524 4.671 -18.781 1.00 82.19 100 GLY A O 1
ATOM 750 N N . TRP A 1 101 ? 3.244 5.751 -19.732 1.00 88.88 101 TRP A N 1
ATOM 751 C CA . TRP A 1 101 ? 2.549 7.036 -19.829 1.00 88.88 101 TRP A CA 1
ATOM 752 C C . TRP A 1 101 ? 1.342 6.957 -20.786 1.00 88.88 101 TRP A C 1
ATOM 754 O O . TRP A 1 101 ? 1.456 6.339 -21.847 1.00 88.88 101 TRP A O 1
ATOM 764 N N . PRO A 1 102 ? 0.193 7.599 -20.482 1.00 92.81 102 PRO A N 1
ATOM 765 C CA . PRO A 1 102 ? -0.151 8.335 -19.254 1.00 92.81 102 PRO A CA 1
ATOM 766 C C . PRO A 1 102 ? -0.771 7.456 -18.156 1.00 92.81 102 PRO A C 1
ATOM 768 O O . PRO A 1 102 ? -1.016 7.926 -17.044 1.00 92.81 102 PRO A O 1
ATOM 771 N N . LEU A 1 103 ? -1.057 6.191 -18.467 1.00 94.75 103 LEU A N 1
ATOM 772 C CA . LEU A 1 103 ? -1.824 5.292 -17.611 1.00 94.75 103 LEU A CA 1
ATOM 773 C C . LEU A 1 103 ? -1.126 5.029 -16.270 1.00 94.75 103 LEU A C 1
ATOM 775 O O . LEU A 1 103 ? -1.742 5.213 -15.220 1.00 94.75 103 LEU A O 1
ATOM 779 N N . LEU A 1 104 ? 0.155 4.644 -16.292 1.00 94.19 104 LEU A N 1
ATOM 780 C CA . LEU A 1 104 ? 0.920 4.329 -15.083 1.00 94.19 104 LEU A CA 1
ATOM 781 C C . LEU A 1 104 ? 1.046 5.553 -14.170 1.00 94.19 104 LEU A C 1
ATOM 783 O O . LEU A 1 104 ? 0.819 5.436 -12.970 1.00 94.19 104 LEU A O 1
ATOM 787 N N . GLN A 1 105 ? 1.289 6.742 -14.728 1.00 95.00 105 GLN A N 1
ATOM 788 C CA . GLN A 1 105 ? 1.322 7.975 -13.937 1.00 95.00 105 GLN A CA 1
ATOM 789 C C . GLN A 1 105 ? -0.010 8.228 -13.218 1.00 95.00 105 GLN A C 1
ATOM 791 O O . GLN A 1 105 ? -0.022 8.562 -12.032 1.00 95.00 105 GLN A O 1
ATOM 796 N N . GLY A 1 106 ? -1.132 8.072 -13.927 1.00 96.00 106 G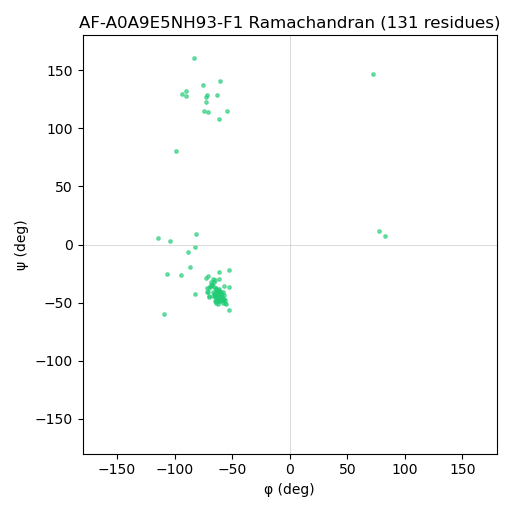LY A N 1
ATOM 797 C CA . GLY A 1 106 ? -2.459 8.228 -13.335 1.00 96.00 106 GLY A CA 1
ATOM 798 C C . GLY A 1 106 ? -2.672 7.258 -12.172 1.00 96.00 106 GLY A C 1
ATOM 799 O O . GLY A 1 106 ? -3.112 7.662 -11.096 1.00 96.00 106 GLY A O 1
ATOM 800 N N . VAL A 1 107 ? -2.290 5.993 -12.354 1.00 96.94 107 VAL A N 1
ATOM 801 C CA . VAL A 1 107 ? -2.422 4.965 -11.315 1.00 96.94 107 VAL A CA 1
ATOM 802 C C . VAL A 1 107 ? -1.490 5.210 -10.128 1.00 96.94 107 VAL A C 1
ATOM 804 O O . VAL A 1 107 ? -1.914 4.990 -8.994 1.00 96.94 107 VAL A O 1
ATOM 807 N N . VAL A 1 108 ? -0.275 5.721 -10.337 1.00 96.69 108 VAL A N 1
ATOM 808 C CA . VAL A 1 108 ? 0.634 6.113 -9.247 1.00 96.69 108 VAL A CA 1
ATOM 809 C C . VAL A 1 108 ? 0.007 7.204 -8.381 1.00 96.69 108 VAL A C 1
ATOM 811 O O . VAL A 1 108 ? -0.055 7.050 -7.161 1.00 96.69 108 VAL A O 1
ATOM 814 N N . TRP A 1 109 ? -0.534 8.264 -8.989 1.00 97.38 109 TRP A N 1
ATOM 815 C CA . TRP A 1 109 ? -1.211 9.338 -8.254 1.00 97.38 109 TRP A CA 1
ATOM 816 C C . TRP A 1 109 ? -2.434 8.844 -7.476 1.00 97.38 109 TRP A C 1
ATOM 818 O O . TRP A 1 109 ? -2.597 9.181 -6.301 1.00 97.38 109 TRP A O 1
ATOM 828 N N . VAL A 1 110 ? -3.283 8.030 -8.112 1.00 97.88 110 VAL A N 1
ATOM 829 C CA . VAL A 1 110 ? -4.478 7.457 -7.472 1.00 97.88 110 VAL A CA 1
ATOM 830 C C . VAL A 1 110 ? -4.084 6.553 -6.304 1.00 97.88 110 VAL A C 1
ATOM 832 O O . VAL A 1 110 ? -4.635 6.685 -5.211 1.00 97.88 110 VAL A O 1
ATOM 835 N N . THR A 1 111 ? -3.091 5.687 -6.503 1.00 98.06 111 THR A N 1
ATOM 836 C CA . THR A 1 111 ? -2.608 4.763 -5.471 1.00 98.06 111 THR A CA 1
ATOM 837 C C . THR A 1 111 ? -2.006 5.519 -4.297 1.00 98.06 111 THR A C 1
ATOM 839 O O . THR A 1 111 ? -2.375 5.243 -3.155 1.00 98.06 111 THR A O 1
ATOM 842 N N . PHE A 1 112 ? -1.160 6.520 -4.555 1.00 98.12 112 PHE A N 1
ATOM 843 C CA . PHE A 1 112 ? -0.595 7.376 -3.514 1.00 98.12 112 PHE A CA 1
ATOM 844 C C . PHE A 1 112 ? -1.698 8.073 -2.706 1.00 98.12 112 PHE A C 1
ATOM 846 O O . PHE A 1 112 ? -1.735 7.968 -1.478 1.00 98.12 112 PHE A O 1
ATOM 853 N N . GLY A 1 113 ? -2.653 8.718 -3.385 1.00 98.19 113 GLY A N 1
ATOM 854 C CA . GLY A 1 113 ? -3.768 9.412 -2.739 1.00 98.19 113 GLY A CA 1
ATOM 855 C C . GLY A 1 113 ? -4.621 8.487 -1.867 1.00 98.19 113 GLY A C 1
ATOM 856 O O . GLY A 1 113 ? -4.903 8.808 -0.710 1.00 98.19 113 GLY A O 1
ATOM 857 N N . LEU A 1 114 ? -4.984 7.308 -2.380 1.00 98.31 114 LEU A N 1
ATOM 858 C CA . LEU A 1 114 ? -5.758 6.316 -1.631 1.00 98.31 114 LEU A CA 1
ATOM 859 C C . LEU A 1 114 ? -4.987 5.775 -0.423 1.00 98.31 114 LEU A C 1
ATOM 861 O O . LEU A 1 114 ? -5.567 5.659 0.659 1.00 98.31 114 LEU A O 1
ATOM 865 N N . CYS A 1 115 ? -3.687 5.504 -0.567 1.00 98.06 115 CYS A N 1
ATOM 866 C CA . CYS A 1 115 ? -2.857 5.063 0.551 1.00 98.06 115 CYS A CA 1
ATOM 867 C C . CYS A 1 115 ? -2.762 6.142 1.635 1.00 98.06 115 CYS A C 1
ATOM 869 O O . CYS A 1 115 ? -2.914 5.828 2.813 1.00 98.06 115 CYS A O 1
ATOM 871 N N . MET A 1 116 ? -2.605 7.418 1.267 1.00 98.31 116 MET A N 1
ATOM 872 C CA . MET A 1 116 ? -2.568 8.528 2.226 1.00 98.31 116 MET A CA 1
ATOM 873 C C . MET A 1 116 ? -3.888 8.686 2.991 1.00 98.31 116 MET A C 1
ATOM 875 O O . MET A 1 116 ? -3.884 8.853 4.215 1.00 98.31 116 MET A O 1
ATOM 879 N N . ILE A 1 117 ? -5.028 8.571 2.302 1.00 97.62 117 ILE A N 1
ATOM 880 C CA . ILE A 1 117 ? -6.354 8.606 2.936 1.00 97.62 117 ILE A CA 1
ATOM 881 C C . ILE A 1 117 ? -6.534 7.409 3.883 1.00 97.62 117 ILE A C 1
ATOM 883 O O . ILE A 1 117 ? -7.011 7.578 5.010 1.00 97.62 117 ILE A O 1
ATOM 887 N N . ALA A 1 118 ? -6.124 6.210 3.465 1.00 97.31 118 ALA A N 1
ATOM 888 C CA . ALA A 1 118 ? -6.189 5.009 4.292 1.00 97.31 118 ALA A CA 1
ATOM 889 C C . ALA A 1 118 ? -5.277 5.109 5.530 1.00 97.31 118 ALA A C 1
ATOM 891 O O . ALA A 1 118 ? -5.732 4.831 6.641 1.00 97.31 118 ALA A O 1
ATOM 892 N N . ILE A 1 119 ? -4.036 5.588 5.378 1.00 97.75 119 ILE A N 1
ATOM 893 C CA . ILE A 1 119 ? -3.103 5.864 6.484 1.00 97.75 119 ILE A CA 1
ATOM 894 C C . ILE A 1 119 ? -3.738 6.824 7.487 1.00 97.75 119 ILE A C 1
ATOM 896 O O . ILE A 1 119 ? -3.723 6.548 8.690 1.00 97.75 119 ILE A O 1
ATOM 900 N N . ALA A 1 120 ? -4.327 7.927 7.016 1.00 96.88 120 ALA A N 1
ATOM 901 C CA . ALA A 1 120 ? -4.992 8.893 7.881 1.00 96.88 120 ALA A CA 1
ATOM 902 C C . ALA A 1 120 ? -6.168 8.251 8.637 1.00 96.88 120 ALA A C 1
ATOM 904 O O . ALA A 1 120 ? -6.256 8.383 9.861 1.00 96.88 120 ALA A O 1
ATOM 905 N N . ALA A 1 121 ? -7.034 7.501 7.948 1.00 95.81 121 ALA A N 1
ATOM 906 C CA . ALA A 1 121 ? -8.187 6.835 8.553 1.00 95.81 121 ALA A CA 1
ATOM 907 C C . ALA A 1 121 ? -7.778 5.795 9.614 1.00 95.81 121 ALA A C 1
ATOM 909 O O . ALA A 1 121 ? -8.296 5.811 10.737 1.00 95.81 121 ALA A O 1
ATOM 910 N N . VAL A 1 122 ? -6.806 4.930 9.304 1.00 95.44 122 VAL A N 1
ATOM 911 C CA . VAL A 1 122 ? -6.292 3.909 10.232 1.00 95.44 122 VAL A CA 1
ATOM 912 C C . VAL A 1 122 ? -5.567 4.558 11.415 1.00 95.44 122 VAL A C 1
ATOM 914 O O . VAL A 1 122 ? -5.792 4.168 12.562 1.00 95.44 122 VAL A O 1
ATOM 917 N N . SER A 1 123 ? -4.770 5.603 11.180 1.00 95.69 123 SER A N 1
ATOM 918 C CA . SER A 1 123 ? -4.071 6.342 12.242 1.00 95.69 123 SER A CA 1
ATOM 919 C C . SER A 1 123 ? -5.045 7.026 13.200 1.00 95.69 123 SER A C 1
ATOM 921 O O . SER A 1 123 ? -4.897 6.934 14.421 1.00 95.69 123 SER A O 1
ATOM 923 N N . LEU A 1 124 ? -6.085 7.676 12.669 1.00 94.00 124 LEU A N 1
ATOM 924 C CA . LEU A 1 124 ? -7.156 8.261 13.477 1.00 94.00 124 LEU A CA 1
ATOM 925 C C . LEU A 1 124 ? -7.887 7.188 14.288 1.00 94.00 124 LEU A C 1
ATOM 927 O O . LEU A 1 124 ? -8.206 7.416 15.458 1.00 94.00 124 LEU A O 1
ATOM 931 N N . ARG A 1 125 ? -8.125 6.009 13.701 1.00 92.94 125 ARG A N 1
ATOM 932 C CA . ARG A 1 125 ? -8.756 4.889 14.403 1.00 92.94 125 ARG A CA 1
ATOM 933 C C . ARG A 1 125 ? -7.883 4.361 15.541 1.00 92.94 125 ARG A C 1
ATOM 935 O O . ARG A 1 125 ? -8.407 4.152 16.633 1.00 92.94 125 ARG A O 1
ATOM 942 N N . LEU A 1 126 ? -6.579 4.203 15.316 1.00 93.19 126 LEU A N 1
ATOM 943 C CA . LEU A 1 126 ? -5.614 3.770 16.331 1.00 93.19 126 LEU A CA 1
ATOM 944 C C . LEU A 1 126 ? -5.538 4.743 17.514 1.00 93.19 126 LEU A C 1
ATOM 946 O O . LEU A 1 126 ? -5.504 4.302 18.662 1.00 93.19 126 LEU A O 1
ATOM 950 N N . ARG A 1 127 ? -5.576 6.057 17.254 1.00 92.81 127 ARG A N 1
ATOM 951 C CA . ARG A 1 127 ? -5.564 7.093 18.305 1.00 92.81 127 ARG A CA 1
ATOM 952 C C . ARG A 1 127 ? -6.800 7.065 19.201 1.00 92.81 127 ARG A C 1
ATOM 954 O O . ARG A 1 127 ? -6.712 7.426 20.367 1.00 92.81 127 ARG A O 1
ATOM 961 N N . ARG A 1 128 ? -7.950 6.649 18.669 1.00 86.88 128 ARG A N 1
ATOM 962 C CA . ARG A 1 128 ? -9.224 6.622 19.408 1.00 86.88 128 ARG A CA 1
ATOM 963 C C . ARG A 1 128 ? -9.408 5.390 20.294 1.00 86.88 128 ARG A C 1
ATOM 965 O O . ARG A 1 128 ? -10.432 5.299 20.961 1.00 86.88 128 ARG A O 1
ATOM 972 N N . GLY A 1 129 ? -8.450 4.464 20.293 1.00 71.06 129 GLY A N 1
ATOM 973 C CA . GLY A 1 129 ? -8.552 3.203 21.017 1.00 71.06 129 GLY A CA 1
ATOM 974 C C . GLY A 1 129 ? -9.547 2.227 20.377 1.00 71.06 129 GLY A C 1
ATOM 975 O O . GLY A 1 129 ? -10.568 2.591 19.778 1.00 71.06 129 GLY A O 1
ATOM 976 N N . THR A 1 130 ? -9.235 0.942 20.482 1.00 64.12 130 THR A N 1
ATOM 977 C CA . THR A 1 130 ? -10.214 -0.128 20.289 1.00 64.12 130 THR A CA 1
ATOM 978 C C . THR A 1 130 ? -11.140 -0.124 21.506 1.00 64.12 130 THR A C 1
ATOM 980 O O . THR A 1 130 ? -10.617 -0.156 22.619 1.00 64.12 130 THR A O 1
ATOM 983 N N . PRO A 1 131 ? -12.478 -0.056 21.342 1.00 57.75 131 PRO A N 1
ATOM 984 C CA . PRO A 1 131 ? -13.383 -0.386 22.431 1.00 57.75 131 PRO A CA 1
ATOM 985 C C . PRO A 1 131 ? -12.983 -1.783 22.893 1.00 57.75 131 PRO A C 1
ATOM 987 O O . PRO A 1 131 ? -13.007 -2.716 22.091 1.00 57.75 131 PRO A O 1
ATOM 990 N N . THR A 1 132 ? -12.502 -1.894 24.124 1.00 53.97 132 THR A N 1
ATOM 991 C CA . THR A 1 132 ? -12.348 -3.182 24.786 1.00 53.97 132 THR A CA 1
ATOM 992 C C . THR A 1 132 ? -13.752 -3.761 24.882 1.00 53.97 132 THR A C 1
ATOM 994 O O . THR A 1 132 ? -14.596 -3.185 25.572 1.00 53.97 132 THR A O 1
ATOM 997 N N . GLY A 1 133 ? -14.021 -4.786 24.073 1.00 48.91 133 GLY A N 1
ATOM 998 C CA . GLY A 1 133 ? -15.140 -5.689 24.317 1.00 48.91 133 GLY A CA 1
ATOM 999 C C . GLY A 1 133 ? -14.869 -6.488 25.577 1.00 48.91 133 GLY A C 1
ATOM 1000 O O . GLY A 1 133 ? -13.675 -6.794 25.807 1.00 48.91 133 GLY A O 1
#

Mean predicted aligned error: 4.34 Å

Solvent-accessible surface area (backbone atoms only — not comparable to full-atom values): 6746 Å² total; per-residue (Å²): 132,86,58,59,56,58,38,71,67,36,18,48,53,38,40,51,54,20,49,54,36,41,53,54,39,50,55,44,44,33,64,40,48,31,54,72,39,92,67,13,68,59,54,32,52,53,49,51,54,51,50,51,53,46,53,50,52,25,52,50,11,46,56,36,30,74,74,60,34,63,68,14,45,52,40,30,41,55,49,40,46,52,56,30,52,54,30,47,48,41,60,73,77,41,61,79,42,83,54,45,61,67,59,45,54,53,40,36,53,51,24,27,52,34,18,52,52,17,43,51,20,39,52,53,34,62,74,68,52,68,81,82,124

Secondary structure (DSSP, 8-state):
---GGGSHHHHHHHHHHHHHHHHHHHHHHHHHTGGGSTTHHHHHHHHHHHHHHHHHHHHHHHHHHHTT-HHHHHHHHHHHHHHHHHHHHHHHHS-S-SSSTTHHHHHHHHHHHHHHHHHHHHHHHHHT-----

Sequence (133 aa):
MRLWFSSLQGAIALSVTALLSFVAYAFLVSRYVLEQLTPGMVAASVETLVVVAIAGGWTWGLLAAARGSRSGLIAALAFTLLPALFTLYDLVFNSPIPFGWPLLQGVVWVTFGLCMIAIAAVSLRLRRGTPTG

Radius of gyration: 15.97 Å; Cα contacts (8 Å, |Δi|>4): 157; chains: 1; bounding box: 38×27×45 Å

pLDDT: mean 91.43, std 9.34, range [48.91, 98.31]

Nearest PDB structures (foldseek):
  1qvx-assembly1_A  TM=3.450E-01  e=6.181E+00  Gallus gallus